Protein AF-A0AAV1UGK1-F1 (afdb_monomer)

Secondary structure (DSSP, 8-state):
---EEEETTEEEE-SS--TT-TTHHHHHHHHHHHHHHTSEE--GGGTS------S---HHHHPEE-TT----SS-S-EETTEE----SSHHHHHHHHHHHHHHHHHHT----GGG---S-SS--STT-

Solvent-accessible surface area (backbone atoms only — not comparable to full-atom values): 8478 Å² total; per-residue (Å²): 135,92,57,66,48,80,52,100,90,45,79,44,70,61,96,56,91,62,87,91,50,98,56,46,63,60,54,48,31,51,51,52,47,27,60,52,44,32,56,42,34,81,60,69,76,78,77,79,48,103,59,78,91,80,71,90,81,57,59,92,81,67,40,42,68,39,92,70,68,47,79,60,68,53,84,88,43,71,57,73,89,48,76,56,80,88,57,97,42,70,70,55,38,51,55,43,52,53,52,49,53,56,42,26,60,77,67,74,52,85,80,60,68,94,79,57,84,76,94,66,96,73,73,73,59,98,87,80

Sequence (128 aa):
MISAVIAPSGLYEWLRMPFGLNNVQQIYQRMVDNALYGYLTIGEQRRSSGREVSQPVDVFTHGEPDPHRKPSVLGRRSYIDDILIPAASWTSLHQKVNRLLEFCDQWNLSISLPKSVWGRSKDKYLGH

pLDDT: mean 71.99, std 12.85, range [40.16, 90.62]

Structure (mmCIF, N/CA/C/O backbone):
data_AF-A0AAV1UGK1-F1
#
_entry.id   AF-A0AAV1UGK1-F1
#
loop_
_atom_site.group_PDB
_atom_site.id
_atom_site.type_symbol
_atom_site.label_atom_id
_atom_site.label_alt_id
_atom_site.label_comp_id
_atom_site.label_asym_id
_atom_site.label_entity_id
_atom_site.label_seq_id
_atom_site.pdbx_PDB_ins_code
_atom_site.Cartn_x
_atom_site.Cartn_y
_atom_site.Cartn_z
_atom_site.occupancy
_atom_site.B_iso_or_equiv
_atom_site.auth_seq_id
_atom_site.auth_comp_id
_atom_site.auth_asym_id
_atom_site.auth_atom_id
_atom_site.pdbx_PDB_model_num
ATOM 1 N N . MET A 1 1 ? -8.919 13.633 16.312 1.00 51.03 1 MET A N 1
ATOM 2 C CA . MET A 1 1 ? -9.678 12.601 15.573 1.00 51.03 1 MET A CA 1
ATOM 3 C C . MET A 1 1 ? -10.352 11.733 16.625 1.00 51.03 1 MET A C 1
ATOM 5 O O . MET A 1 1 ? -9.634 11.209 17.460 1.00 51.03 1 MET A O 1
ATOM 9 N N . ILE A 1 2 ? -11.686 11.673 16.687 1.00 50.22 2 ILE A N 1
ATOM 10 C CA . ILE A 1 2 ? -12.382 10.809 17.658 1.00 50.22 2 ILE A CA 1
ATOM 11 C C . ILE A 1 2 ? -12.623 9.480 16.944 1.00 50.22 2 ILE A C 1
ATOM 13 O O . ILE A 1 2 ? -13.498 9.392 16.089 1.00 50.22 2 ILE A O 1
ATOM 17 N N . SER A 1 3 ? -11.791 8.478 17.218 1.00 65.12 3 SER A N 1
ATOM 18 C CA . SER A 1 3 ? -11.918 7.131 16.657 1.00 65.12 3 SER A CA 1
ATOM 19 C C . SER A 1 3 ? -12.359 6.167 17.752 1.00 65.12 3 SER A C 1
ATOM 21 O O . SER A 1 3 ? -11.602 5.282 18.139 1.00 65.12 3 SER A O 1
ATOM 23 N N . ALA A 1 4 ? -13.576 6.353 18.261 1.00 76.06 4 ALA A N 1
ATOM 24 C CA . ALA A 1 4 ? -14.163 5.457 19.246 1.00 76.06 4 ALA A CA 1
ATOM 25 C C . ALA A 1 4 ? -15.553 4.977 18.808 1.00 76.06 4 ALA A C 1
ATOM 27 O O . ALA A 1 4 ? -16.292 5.709 18.152 1.00 76.06 4 ALA A O 1
ATOM 28 N N . VAL A 1 5 ? -15.889 3.735 19.150 1.00 81.81 5 VAL A N 1
ATOM 29 C CA . VAL A 1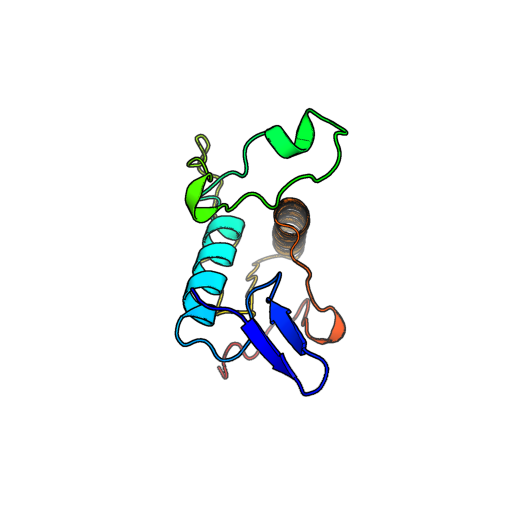 5 ? -17.175 3.081 18.892 1.00 81.81 5 VAL A CA 1
ATOM 30 C C . VAL A 1 5 ? -17.803 2.707 20.222 1.00 81.81 5 VAL A C 1
ATOM 32 O O . VAL A 1 5 ? -17.151 2.142 21.099 1.00 81.81 5 VAL A O 1
ATOM 35 N N . ILE A 1 6 ? -19.088 3.017 20.360 1.00 84.44 6 ILE A N 1
ATOM 36 C CA . ILE A 1 6 ? -19.895 2.619 21.508 1.00 84.44 6 ILE A CA 1
ATOM 37 C C . ILE A 1 6 ? -20.591 1.305 21.156 1.00 84.44 6 ILE A C 1
ATOM 39 O O . ILE A 1 6 ? -21.298 1.222 20.152 1.00 84.44 6 ILE A O 1
ATOM 43 N N . ALA A 1 7 ? -20.404 0.293 21.994 1.00 87.44 7 ALA A N 1
ATOM 44 C CA . ALA A 1 7 ? -21.139 -0.963 21.965 1.00 87.44 7 ALA A CA 1
ATOM 45 C C . ALA A 1 7 ? -21.898 -1.148 23.294 1.00 87.44 7 ALA A C 1
ATOM 47 O O . ALA A 1 7 ? -21.550 -0.510 24.289 1.00 87.44 7 ALA A O 1
ATOM 48 N N . PRO A 1 8 ? -22.907 -2.038 23.364 1.00 88.75 8 PRO A N 1
ATOM 49 C CA . PRO A 1 8 ? -23.643 -2.297 24.607 1.00 88.75 8 PRO A CA 1
ATOM 50 C C . PRO A 1 8 ? -22.749 -2.696 25.792 1.00 88.75 8 PRO A C 1
ATOM 52 O O . PRO A 1 8 ? -23.115 -2.476 26.941 1.00 88.75 8 PRO A O 1
ATOM 55 N N . SER A 1 9 ? -21.573 -3.267 25.514 1.00 89.12 9 SER A N 1
ATOM 56 C CA . SER A 1 9 ? -20.575 -3.675 26.506 1.00 89.12 9 SER A CA 1
ATOM 57 C C . SER A 1 9 ? -19.560 -2.589 26.886 1.00 89.12 9 SER A C 1
ATOM 59 O O . SER A 1 9 ? -18.757 -2.828 27.784 1.00 89.12 9 SER A O 1
ATOM 61 N N . GLY A 1 10 ? -19.551 -1.425 26.226 1.00 90.62 10 GLY A N 1
ATOM 62 C CA . GLY A 1 10 ? -18.625 -0.336 26.551 1.00 90.62 10 GLY A CA 1
ATOM 63 C C . GLY A 1 10 ? -18.177 0.524 25.366 1.00 90.62 10 GLY A C 1
ATOM 64 O O . GLY A 1 10 ? -18.693 0.423 24.253 1.00 90.62 10 GLY A O 1
ATOM 65 N N . LEU A 1 11 ? -17.197 1.391 25.631 1.00 89.81 11 LEU A N 1
ATOM 66 C CA . LEU A 1 11 ? -16.554 2.271 24.654 1.00 89.81 11 LEU A CA 1
ATOM 67 C C . LEU A 1 11 ? -15.213 1.668 24.219 1.00 89.81 11 LEU A C 1
ATOM 69 O O . LEU A 1 11 ? -14.391 1.320 25.063 1.00 89.81 11 LEU A O 1
ATOM 73 N N . TYR A 1 12 ? -14.986 1.588 22.912 1.00 84.31 12 TYR A N 1
ATOM 74 C CA . TYR A 1 12 ? -13.770 1.034 22.319 1.00 84.31 12 TYR A CA 1
ATOM 75 C C . TYR A 1 12 ? -13.117 2.068 21.417 1.00 84.31 12 TYR A C 1
ATOM 77 O O . TYR A 1 12 ? -13.817 2.756 20.682 1.00 84.31 12 TYR A O 1
ATOM 85 N N . GLU A 1 13 ? -11.792 2.157 21.425 1.00 85.50 13 GLU A N 1
ATOM 86 C CA . GLU A 1 13 ? -11.031 3.012 20.513 1.00 85.50 13 GLU A CA 1
ATOM 87 C C . GLU A 1 13 ? -10.322 2.199 19.425 1.00 85.50 13 GLU A C 1
ATOM 89 O O . GLU A 1 13 ? -9.940 1.043 19.619 1.00 85.50 13 GLU A O 1
ATOM 94 N N . TRP A 1 14 ? -10.153 2.802 18.251 1.00 78.94 14 TRP A N 1
ATOM 95 C CA . TRP A 1 14 ? -9.465 2.173 17.132 1.00 78.94 14 TRP A CA 1
ATOM 96 C C . TRP A 1 14 ? -7.949 2.369 17.231 1.00 78.94 14 TRP A C 1
ATOM 98 O O . TRP A 1 14 ? -7.452 3.485 17.122 1.00 78.94 14 TRP A O 1
ATOM 108 N N . LEU A 1 15 ? -7.203 1.265 17.329 1.00 77.06 15 LEU A N 1
ATOM 109 C CA . LEU A 1 15 ? -5.729 1.267 17.293 1.00 77.06 15 LEU A CA 1
ATOM 110 C C . LEU A 1 15 ? -5.154 1.419 15.872 1.00 77.06 15 LEU A C 1
ATOM 112 O O . LEU A 1 15 ? -3.954 1.624 15.688 1.00 77.06 15 LEU A O 1
ATOM 116 N N . ARG A 1 16 ? -5.998 1.255 14.850 1.00 77.06 16 ARG A N 1
ATOM 117 C CA . ARG A 1 16 ? -5.664 1.366 13.425 1.00 77.06 16 ARG A CA 1
ATOM 118 C C . ARG A 1 16 ? -6.727 2.196 12.728 1.00 77.06 16 ARG A C 1
ATOM 120 O O . ARG A 1 16 ? -7.836 2.331 13.226 1.00 77.06 16 ARG A O 1
ATOM 127 N N . MET A 1 17 ? -6.382 2.739 11.569 1.00 82.12 17 MET A N 1
ATOM 128 C CA . MET A 1 17 ? -7.281 3.570 10.779 1.00 82.12 17 MET A CA 1
ATOM 129 C C . MET A 1 17 ? -8.583 2.810 10.450 1.00 82.12 17 MET A C 1
ATOM 131 O O . MET A 1 17 ? -8.515 1.790 9.762 1.00 82.12 17 MET A O 1
ATOM 135 N N . PRO A 1 18 ? -9.752 3.254 10.952 1.00 78.12 18 PRO A N 1
ATOM 136 C CA . PRO A 1 18 ? -11.006 2.549 10.726 1.00 78.12 18 PRO A CA 1
ATOM 137 C C . PRO A 1 18 ? -11.614 2.901 9.367 1.00 78.12 18 PRO A C 1
ATOM 139 O O . PRO A 1 18 ? -11.357 3.966 8.803 1.00 78.12 18 PRO A O 1
ATOM 142 N N . PHE A 1 19 ? -12.478 2.024 8.862 1.00 76.88 19 PHE A N 1
ATOM 143 C CA . PHE A 1 19 ? -13.270 2.304 7.666 1.00 76.88 19 PHE A CA 1
ATOM 144 C C . PHE A 1 19 ? -14.326 3.389 7.929 1.00 76.88 19 PHE A C 1
ATOM 146 O O . PHE A 1 19 ? -14.831 3.527 9.041 1.00 76.88 19 PHE A O 1
ATOM 153 N N . GLY A 1 20 ? -14.690 4.136 6.883 1.00 76.88 20 GLY A N 1
ATOM 154 C CA . GLY A 1 20 ? -15.818 5.074 6.919 1.00 76.88 20 GLY A CA 1
ATOM 155 C C . GLY A 1 20 ? -15.507 6.496 7.400 1.00 76.88 20 GLY A C 1
ATOM 156 O O . GLY A 1 20 ? -16.431 7.300 7.475 1.00 76.88 20 GLY A O 1
ATOM 157 N N . LEU A 1 21 ? -14.245 6.852 7.684 1.00 79.25 21 LEU A N 1
ATOM 158 C CA . LEU A 1 21 ? -13.882 8.265 7.879 1.00 79.25 21 LEU A CA 1
ATOM 159 C C . LEU A 1 21 ? -13.544 8.922 6.535 1.00 79.25 21 LEU A C 1
ATOM 161 O O . LEU A 1 21 ? -12.810 8.357 5.729 1.00 79.25 21 LEU A O 1
ATOM 165 N N . ASN A 1 22 ? -14.000 10.161 6.345 1.00 79.44 22 ASN A N 1
ATOM 166 C CA . ASN A 1 22 ? -13.926 10.881 5.065 1.00 79.44 22 ASN A CA 1
ATOM 167 C C . ASN A 1 22 ? -12.507 11.074 4.490 1.00 79.44 22 ASN A C 1
ATOM 169 O O . ASN A 1 22 ? -12.369 11.265 3.287 1.00 79.44 22 ASN A O 1
ATOM 173 N N . ASN A 1 23 ? -11.460 11.017 5.321 1.00 81.38 23 ASN A N 1
ATOM 174 C CA . ASN A 1 23 ? -10.075 11.279 4.901 1.00 81.38 23 ASN A CA 1
ATOM 175 C C . ASN A 1 23 ? -9.172 10.032 4.935 1.00 81.38 23 ASN A C 1
ATOM 177 O O . ASN A 1 23 ? -7.985 10.131 4.632 1.00 81.38 23 ASN A O 1
ATOM 181 N N . VAL A 1 24 ? -9.704 8.861 5.301 1.00 80.69 24 VAL A N 1
ATOM 182 C CA . VAL A 1 24 ? -8.928 7.617 5.488 1.00 80.69 24 VAL A CA 1
ATOM 183 C C . VAL A 1 24 ? -8.150 7.240 4.235 1.00 80.69 24 VAL A C 1
ATOM 185 O O . VAL A 1 24 ? -6.946 7.012 4.300 1.00 80.69 24 VAL A O 1
ATOM 188 N N . GLN A 1 25 ? -8.805 7.269 3.077 1.00 78.31 25 GLN A N 1
ATOM 189 C CA . GLN A 1 25 ? -8.203 6.892 1.800 1.00 78.31 25 GLN A CA 1
ATOM 190 C C . GLN A 1 25 ? -7.036 7.813 1.431 1.00 78.31 25 GLN A C 1
ATOM 192 O O . GLN A 1 25 ? -6.014 7.351 0.938 1.00 78.31 25 GLN A O 1
ATOM 197 N N . GLN A 1 26 ? -7.157 9.113 1.707 1.00 81.81 26 GLN A 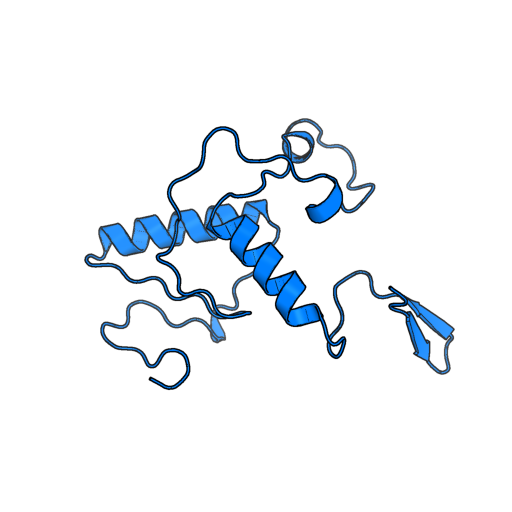N 1
ATOM 198 C CA . GLN A 1 26 ? -6.122 10.102 1.397 1.00 81.81 26 GLN A CA 1
ATOM 199 C C . GLN A 1 26 ? -4.910 9.957 2.323 1.00 81.81 26 GLN A C 1
ATOM 201 O O . GLN A 1 26 ? -3.769 10.060 1.872 1.00 81.81 26 GLN A O 1
ATOM 206 N N . ILE A 1 27 ? -5.145 9.693 3.613 1.00 81.94 27 ILE A N 1
ATOM 207 C CA . ILE A 1 27 ? -4.067 9.473 4.583 1.00 81.94 27 ILE A CA 1
ATOM 208 C C . ILE A 1 27 ? -3.353 8.148 4.276 1.00 81.94 27 ILE A C 1
ATOM 210 O O . ILE A 1 27 ? -2.122 8.106 4.286 1.00 81.94 27 ILE A O 1
ATOM 214 N N . TYR A 1 28 ? -4.100 7.093 3.936 1.00 81.44 28 TYR A N 1
ATOM 215 C CA . TYR A 1 28 ? -3.531 5.809 3.529 1.00 81.44 28 TYR A CA 1
ATOM 216 C C . TYR A 1 28 ? -2.713 5.929 2.237 1.00 81.44 28 TYR A C 1
ATOM 218 O O . TYR A 1 28 ? -1.557 5.515 2.209 1.00 81.44 28 TYR A O 1
ATOM 226 N N . GLN A 1 29 ? -3.248 6.595 1.209 1.00 82.81 29 GLN A N 1
ATOM 227 C CA . GLN A 1 29 ? -2.522 6.882 -0.031 1.00 82.81 29 GLN A CA 1
ATOM 228 C C . GLN A 1 29 ? -1.210 7.622 0.249 1.00 82.81 29 GLN A C 1
ATOM 230 O O . GLN A 1 29 ? -0.160 7.219 -0.239 1.00 82.81 29 GLN A O 1
ATOM 235 N N . ARG A 1 30 ? -1.241 8.669 1.085 1.00 80.44 30 ARG A N 1
ATOM 236 C CA . ARG A 1 30 ? -0.037 9.429 1.444 1.00 80.44 30 ARG A CA 1
ATOM 237 C C . ARG A 1 30 ? 0.991 8.563 2.179 1.00 80.44 30 ARG A C 1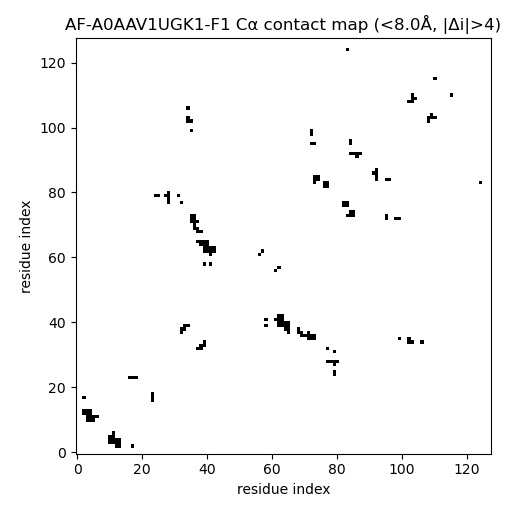
ATOM 239 O O . ARG A 1 30 ? 2.184 8.720 1.944 1.00 80.44 30 ARG A O 1
ATOM 246 N N . MET A 1 31 ? 0.551 7.651 3.048 1.00 81.62 31 MET A N 1
ATOM 247 C CA . MET A 1 31 ? 1.432 6.683 3.712 1.00 81.62 31 MET A CA 1
ATOM 248 C C . MET A 1 31 ? 2.086 5.739 2.693 1.00 81.62 31 MET A C 1
ATOM 250 O O . MET A 1 31 ? 3.303 5.566 2.721 1.00 81.62 31 MET A O 1
ATOM 254 N N . VAL A 1 32 ? 1.298 5.165 1.781 1.00 80.81 32 VAL A N 1
ATOM 255 C CA . VAL A 1 32 ? 1.787 4.268 0.723 1.00 80.81 32 VAL A CA 1
ATOM 256 C C . VAL A 1 32 ? 2.750 5.002 -0.210 1.00 80.81 32 VAL A C 1
ATOM 258 O O . VAL A 1 32 ? 3.816 4.479 -0.522 1.00 80.81 32 VAL A O 1
ATOM 261 N N . ASP A 1 33 ? 2.447 6.240 -0.597 1.00 79.12 33 ASP A N 1
ATOM 262 C CA . ASP A 1 33 ? 3.337 7.045 -1.432 1.00 79.12 33 ASP A CA 1
ATOM 263 C C . ASP A 1 33 ? 4.648 7.374 -0.704 1.00 79.12 33 ASP A C 1
ATOM 265 O O . ASP A 1 33 ? 5.731 7.242 -1.272 1.00 79.12 33 ASP A O 1
ATOM 269 N N . ASN A 1 34 ? 4.594 7.727 0.581 1.00 76.94 34 ASN A N 1
ATOM 270 C CA . ASN A 1 34 ? 5.809 7.937 1.367 1.00 76.94 34 ASN A CA 1
ATOM 271 C C . ASN A 1 34 ? 6.678 6.672 1.427 1.00 76.94 34 ASN A C 1
ATOM 273 O O . ASN A 1 34 ? 7.898 6.776 1.287 1.00 76.94 34 ASN A O 1
ATOM 277 N N . ALA A 1 35 ? 6.055 5.498 1.562 1.00 75.31 35 ALA A N 1
ATOM 278 C CA . ALA A 1 35 ? 6.744 4.213 1.583 1.00 75.31 35 ALA A CA 1
ATOM 279 C C . ALA A 1 35 ? 7.353 3.834 0.221 1.00 75.31 35 ALA A C 1
ATOM 281 O O . ALA A 1 35 ? 8.503 3.408 0.160 1.00 75.31 35 ALA A O 1
ATOM 282 N N . LEU A 1 36 ? 6.609 4.010 -0.876 1.00 74.25 36 LEU A N 1
ATOM 283 C CA . LEU A 1 36 ? 7.015 3.586 -2.223 1.00 74.25 36 LEU A CA 1
ATOM 284 C C . LEU A 1 36 ? 7.992 4.547 -2.910 1.00 74.25 36 LEU A C 1
ATOM 286 O O . LEU A 1 36 ? 8.811 4.123 -3.732 1.00 74.25 36 LEU A O 1
ATOM 290 N N . TYR A 1 37 ? 7.885 5.844 -2.620 1.00 70.75 37 TYR A N 1
ATOM 291 C CA . TYR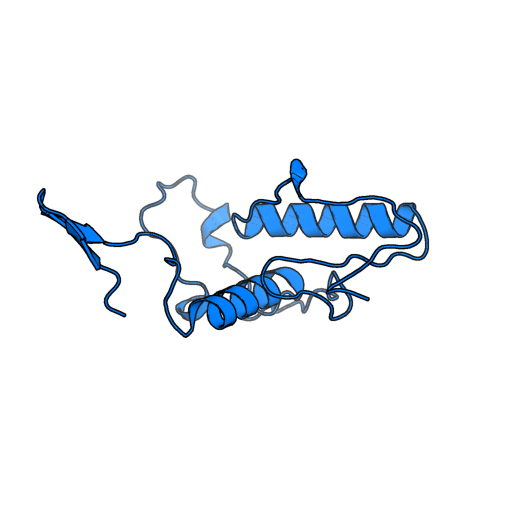 A 1 37 ? 8.718 6.883 -3.230 1.00 70.75 37 TYR A CA 1
ATOM 292 C C . TYR A 1 37 ? 9.839 7.365 -2.302 1.00 70.75 37 TYR A C 1
ATOM 294 O O . TYR A 1 37 ? 10.688 8.136 -2.746 1.00 70.75 37 TYR A O 1
ATOM 302 N N . GLY A 1 38 ? 9.877 6.894 -1.049 1.00 65.69 38 GLY A N 1
ATOM 303 C CA . GLY A 1 38 ? 10.943 7.207 -0.097 1.00 65.69 38 GLY A CA 1
ATOM 304 C C . GLY A 1 38 ? 10.972 8.680 0.303 1.00 65.69 38 GLY A C 1
ATOM 305 O O . GLY A 1 38 ? 12.043 9.251 0.467 1.00 65.69 38 GLY A O 1
ATOM 306 N N . TYR A 1 39 ? 9.809 9.331 0.408 1.00 61.88 39 TYR A N 1
ATOM 307 C CA . TYR A 1 39 ? 9.752 10.734 0.836 1.00 61.88 39 TYR A CA 1
ATOM 308 C C . TYR A 1 39 ? 10.080 10.903 2.319 1.00 61.88 39 TYR A C 1
ATOM 310 O O . TYR A 1 39 ? 10.614 11.940 2.703 1.00 61.88 39 TYR A O 1
ATOM 318 N N . LEU A 1 40 ? 9.775 9.888 3.130 1.00 62.78 40 LEU A N 1
ATOM 319 C CA . LEU A 1 40 ? 10.035 9.860 4.564 1.00 62.78 40 LEU A CA 1
ATOM 320 C C . LEU A 1 40 ? 10.798 8.584 4.915 1.00 62.78 40 LEU A C 1
ATOM 322 O O . LEU A 1 40 ? 10.518 7.514 4.378 1.00 62.78 40 LEU A O 1
ATOM 326 N N . THR A 1 41 ? 11.738 8.695 5.842 1.00 63.16 41 THR A N 1
ATOM 327 C CA . THR A 1 41 ? 12.416 7.568 6.476 1.00 63.16 41 THR A CA 1
ATOM 328 C C . THR A 1 41 ? 11.907 7.436 7.900 1.00 63.16 41 THR A C 1
ATOM 330 O O . THR A 1 41 ? 11.804 8.413 8.643 1.00 63.16 41 THR A O 1
ATOM 333 N N . ILE A 1 42 ? 11.567 6.209 8.290 1.00 62.91 42 ILE A N 1
ATOM 334 C CA . ILE A 1 42 ? 11.365 5.894 9.700 1.00 62.91 42 ILE A CA 1
ATOM 335 C C . ILE A 1 42 ? 12.777 5.747 10.262 1.00 62.91 42 ILE A C 1
ATOM 337 O O . ILE A 1 42 ? 13.483 4.813 9.878 1.00 62.91 42 ILE A O 1
ATOM 341 N N . GLY A 1 43 ? 13.215 6.716 11.069 1.00 55.91 43 GLY A N 1
ATOM 342 C CA . GLY A 1 43 ? 14.591 6.794 11.562 1.00 55.91 43 GLY A CA 1
ATOM 343 C C . GLY A 1 43 ? 15.098 5.482 12.179 1.00 55.91 43 GLY A C 1
ATOM 344 O O . GLY A 1 43 ? 14.323 4.626 12.614 1.00 55.91 43 GLY A O 1
ATOM 345 N N . GLU A 1 44 ? 16.425 5.338 12.255 1.00 53.28 44 GLU A N 1
ATOM 346 C CA . GLU A 1 44 ? 17.159 4.148 12.736 1.00 53.28 44 GLU A CA 1
ATOM 347 C C . GLU A 1 44 ? 16.757 3.634 14.134 1.00 53.28 44 GLU A C 1
ATOM 349 O O . GLU A 1 44 ? 17.166 2.543 14.530 1.00 53.28 44 GLU A O 1
ATOM 354 N N . GLN A 1 45 ? 15.894 4.349 14.859 1.00 49.16 45 GLN A N 1
ATOM 355 C CA . GLN A 1 45 ? 15.292 3.940 16.131 1.00 49.16 45 GLN A CA 1
ATOM 356 C C . GLN A 1 45 ? 14.637 2.543 16.084 1.00 49.16 45 GLN A C 1
ATOM 358 O O . GLN A 1 45 ? 14.586 1.875 17.111 1.00 49.16 45 GLN A O 1
ATOM 363 N N . ARG A 1 46 ? 14.190 2.049 14.912 1.00 51.97 46 ARG A N 1
ATOM 364 C CA . ARG A 1 46 ? 13.696 0.658 14.778 1.00 51.97 46 ARG A CA 1
ATOM 365 C C . ARG A 1 46 ? 14.801 -0.406 14.776 1.00 51.97 46 ARG A C 1
ATOM 367 O O . ARG A 1 46 ? 14.506 -1.556 15.079 1.00 51.97 46 ARG A O 1
ATOM 374 N N . ARG A 1 47 ? 16.038 -0.071 14.385 1.00 48.41 47 ARG A N 1
ATOM 375 C CA . ARG A 1 47 ? 17.120 -1.055 14.167 1.00 48.41 47 ARG A CA 1
ATOM 376 C C . ARG A 1 47 ? 18.078 -1.181 15.352 1.00 48.41 47 ARG A C 1
ATOM 378 O O . ARG A 1 47 ? 18.668 -2.243 15.521 1.00 48.41 47 ARG A O 1
ATOM 385 N N . SER A 1 48 ? 18.217 -0.144 16.177 1.00 43.50 48 SER A N 1
ATOM 386 C CA . SER A 1 48 ? 19.303 -0.067 17.169 1.00 43.50 48 SER A CA 1
ATOM 387 C C . SER A 1 48 ? 18.937 -0.500 18.590 1.00 43.50 48 SER A C 1
ATOM 389 O O . SER A 1 48 ? 19.809 -0.526 19.455 1.00 43.50 48 SER A O 1
ATOM 391 N N . SER A 1 49 ? 17.687 -0.863 18.878 1.00 42.41 49 SER A N 1
ATOM 392 C CA . SER A 1 49 ? 17.351 -1.390 20.201 1.00 42.41 49 SER A CA 1
ATOM 393 C C . SER A 1 49 ? 16.328 -2.507 20.103 1.00 42.41 49 SER A C 1
ATOM 395 O O . SER A 1 49 ? 15.178 -2.255 19.751 1.00 42.41 49 SER A O 1
ATOM 397 N N . GLY A 1 50 ? 16.722 -3.725 20.486 1.00 48.59 50 GLY A N 1
ATOM 398 C CA . GLY A 1 50 ? 15.813 -4.814 20.862 1.00 48.59 50 GLY A CA 1
ATOM 399 C C . GLY A 1 50 ? 15.021 -4.477 22.131 1.00 48.59 50 GLY A C 1
ATOM 400 O O . GLY A 1 50 ? 15.051 -5.217 23.107 1.00 48.59 50 GLY A O 1
ATOM 401 N N . ARG A 1 51 ? 14.375 -3.310 22.138 1.00 40.16 51 ARG A N 1
ATOM 402 C CA . ARG A 1 51 ? 13.616 -2.732 23.236 1.00 40.16 51 ARG A CA 1
ATOM 403 C C . ARG A 1 51 ? 12.151 -2.775 22.832 1.00 40.16 51 ARG A C 1
ATOM 405 O O . ARG A 1 51 ? 11.804 -2.361 21.729 1.00 40.16 51 ARG A O 1
ATOM 412 N N . GLU A 1 52 ? 11.345 -3.345 23.721 1.00 47.56 52 GLU A N 1
ATOM 413 C CA . GLU A 1 52 ? 9.884 -3.418 23.671 1.00 47.56 52 GLU A CA 1
ATOM 414 C C . GLU A 1 52 ? 9.244 -2.278 22.876 1.00 47.56 52 GLU A C 1
ATOM 416 O O . GLU A 1 52 ? 9.502 -1.101 23.143 1.00 47.56 52 GLU A O 1
ATOM 421 N N . VAL A 1 53 ? 8.372 -2.659 21.937 1.00 52.38 53 VAL A N 1
ATOM 422 C CA . VAL A 1 53 ? 7.482 -1.789 21.159 1.00 52.38 53 VAL A CA 1
ATOM 423 C C . VAL A 1 53 ? 6.602 -1.006 22.129 1.00 52.38 53 VAL A C 1
ATOM 425 O O . VAL A 1 53 ? 5.496 -1.426 22.446 1.00 52.38 53 VAL A O 1
ATOM 428 N N . SER A 1 54 ? 7.104 0.101 22.668 1.00 49.41 54 SER A N 1
ATOM 429 C CA . SER A 1 54 ? 6.379 0.803 23.724 1.00 49.41 54 SER A CA 1
ATOM 430 C C . SER A 1 54 ? 5.410 1.831 23.156 1.00 49.41 54 SER A C 1
ATOM 432 O O . SER A 1 54 ? 4.399 2.077 23.801 1.00 49.41 54 SER A O 1
ATOM 434 N N . GLN A 1 55 ? 5.627 2.382 21.951 1.00 56.66 55 GLN A N 1
ATOM 435 C CA . GLN A 1 55 ? 4.660 3.288 21.311 1.00 56.66 55 GLN A CA 1
ATOM 436 C C . GLN A 1 55 ? 4.708 3.210 19.771 1.00 56.66 55 GLN A C 1
ATOM 438 O O . GLN A 1 55 ? 5.799 3.179 19.193 1.00 56.66 55 GLN A O 1
ATOM 443 N N . PRO A 1 56 ? 3.550 3.186 19.079 1.00 58.50 56 PRO A N 1
ATOM 444 C CA . PRO A 1 56 ? 3.489 3.385 17.634 1.00 58.50 56 PRO A CA 1
ATOM 445 C C . PRO A 1 56 ? 4.049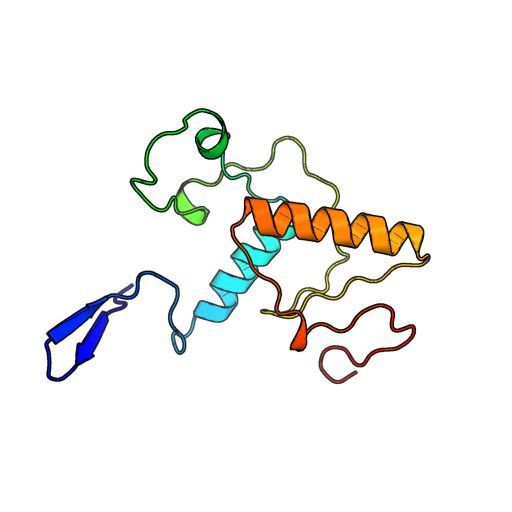 4.769 17.282 1.00 58.50 56 PRO A C 1
ATOM 447 O O . PRO A 1 56 ? 3.530 5.781 17.744 1.00 58.50 56 PRO A O 1
ATOM 450 N N . VAL A 1 57 ? 5.102 4.825 16.467 1.00 65.00 57 VAL A N 1
ATOM 451 C CA . VAL A 1 57 ? 5.646 6.098 15.974 1.00 65.00 57 VAL A CA 1
ATOM 452 C C . VAL A 1 57 ? 4.783 6.585 14.815 1.00 65.00 57 VAL A C 1
ATOM 454 O O . VAL A 1 57 ? 4.639 5.887 13.809 1.00 65.00 57 VAL A O 1
ATOM 457 N N . ASP A 1 58 ? 4.217 7.784 14.949 1.00 70.88 58 ASP A N 1
ATOM 458 C CA . ASP A 1 58 ? 3.502 8.443 13.860 1.00 70.88 58 ASP A CA 1
ATOM 459 C C . ASP A 1 58 ? 4.494 9.018 12.843 1.00 70.88 58 ASP A C 1
ATOM 461 O O . ASP A 1 58 ? 5.200 9.994 13.106 1.00 70.88 58 ASP A O 1
ATOM 465 N N . VAL A 1 59 ? 4.523 8.421 11.653 1.00 70.38 59 VAL A N 1
ATOM 466 C CA . VAL A 1 59 ? 5.419 8.820 10.562 1.00 70.38 59 VAL A CA 1
ATOM 467 C C . VAL A 1 59 ? 5.072 10.201 9.995 1.00 70.38 59 VAL A C 1
ATOM 469 O O . VAL A 1 59 ? 5.942 10.860 9.435 1.00 70.38 59 VAL A O 1
ATOM 472 N N . PHE A 1 60 ? 3.838 10.685 10.150 1.00 68.94 60 PHE A N 1
ATOM 473 C CA . PHE A 1 60 ? 3.482 12.036 9.705 1.00 68.94 60 PHE A CA 1
ATOM 474 C C . PHE A 1 60 ? 3.990 13.127 10.648 1.00 68.94 60 PHE A C 1
ATOM 476 O O . PHE A 1 60 ? 4.156 14.265 10.213 1.00 68.94 60 PHE A O 1
ATOM 483 N N . THR A 1 61 ? 4.252 12.772 11.906 1.00 66.88 61 THR A N 1
ATOM 484 C CA . THR A 1 61 ? 4.732 13.699 12.935 1.00 66.88 61 THR A CA 1
ATOM 485 C C . THR A 1 61 ? 6.245 13.583 13.153 1.00 66.88 61 THR A C 1
ATOM 487 O O . THR A 1 61 ? 6.902 14.588 13.405 1.00 66.88 61 THR A O 1
ATOM 490 N N . HIS A 1 62 ? 6.810 12.377 13.020 1.00 68.00 62 HIS A N 1
ATOM 491 C CA . HIS A 1 62 ? 8.214 12.072 13.336 1.00 68.00 62 HIS A CA 1
ATOM 492 C C . HIS A 1 62 ? 9.018 11.494 12.158 1.00 68.00 62 HIS A C 1
ATOM 494 O O . HIS A 1 62 ? 10.134 11.015 12.352 1.00 68.00 62 HIS A O 1
ATOM 500 N N . GLY A 1 63 ? 8.449 11.457 10.949 1.00 66.81 63 GLY A N 1
ATOM 501 C CA . GLY A 1 63 ? 9.166 11.015 9.754 1.00 66.81 63 GLY A CA 1
ATOM 502 C C . GLY A 1 63 ? 10.163 12.072 9.288 1.00 66.81 63 GLY A C 1
ATOM 503 O O . GLY A 1 63 ? 9.777 13.207 9.024 1.00 66.81 63 GLY A O 1
ATOM 504 N N . GLU A 1 64 ? 11.426 11.683 9.131 1.00 69.38 64 GLU A N 1
ATOM 505 C CA . GLU A 1 64 ? 12.471 12.559 8.594 1.00 69.38 64 GLU A CA 1
ATOM 506 C C . GLU A 1 64 ? 12.568 12.393 7.069 1.00 69.38 64 GLU A C 1
ATOM 508 O O . GLU A 1 64 ? 12.422 11.271 6.567 1.00 69.38 64 GLU A O 1
ATOM 513 N N . PRO A 1 65 ? 12.817 13.463 6.295 1.00 66.19 65 PRO A N 1
ATOM 514 C CA . PRO A 1 65 ? 12.994 13.354 4.850 1.00 66.19 65 PRO A CA 1
ATOM 515 C C . PRO A 1 65 ? 14.198 12.464 4.509 1.00 66.19 65 PRO A C 1
ATOM 517 O O . PRO A 1 65 ? 15.260 12.614 5.108 1.00 66.19 65 PRO A O 1
ATOM 520 N N . ASP A 1 66 ? 14.051 11.549 3.539 1.00 66.19 66 ASP A N 1
ATOM 521 C CA . ASP A 1 66 ? 15.155 10.660 3.136 1.00 66.19 66 ASP A CA 1
ATOM 522 C C . ASP A 1 66 ? 16.318 11.493 2.553 1.00 66.19 66 ASP A C 1
ATOM 524 O O . ASP A 1 66 ? 16.148 12.116 1.493 1.00 66.19 66 ASP A O 1
ATOM 528 N N . PRO A 1 67 ? 17.505 11.520 3.198 1.00 60.09 67 PRO A N 1
ATOM 529 C CA . PRO A 1 67 ? 18.652 12.283 2.704 1.00 60.09 67 PRO A CA 1
ATOM 530 C C . PRO A 1 67 ? 19.189 11.722 1.380 1.00 60.09 67 PRO A C 1
ATOM 532 O O . PRO A 1 67 ? 19.830 12.438 0.609 1.00 60.09 67 PRO A O 1
ATOM 535 N N . HIS A 1 68 ? 18.894 10.458 1.078 1.00 60.59 68 HIS A N 1
ATOM 536 C CA . HIS A 1 68 ? 19.312 9.765 -0.127 1.00 60.59 68 HIS A CA 1
ATOM 537 C C . HIS A 1 68 ? 18.090 9.407 -0.964 1.00 60.59 68 HIS A C 1
ATOM 539 O O . HIS A 1 68 ? 17.851 8.223 -1.166 1.00 60.59 68 HIS A O 1
ATOM 545 N N . ARG A 1 69 ? 17.329 10.414 -1.443 1.00 59.16 69 ARG A N 1
ATOM 546 C CA . ARG A 1 69 ? 16.176 10.275 -2.367 1.00 59.16 69 ARG A CA 1
ATOM 547 C C . ARG A 1 69 ? 16.283 9.005 -3.220 1.00 59.16 69 ARG A C 1
ATOM 549 O O . ARG A 1 69 ? 16.920 9.008 -4.278 1.00 59.16 69 ARG A O 1
ATOM 556 N N . LYS A 1 70 ? 15.694 7.907 -2.738 1.00 61.31 70 LYS A N 1
ATOM 557 C CA . LYS A 1 70 ? 15.829 6.613 -3.404 1.00 61.31 70 LYS A CA 1
ATOM 558 C C . LYS A 1 70 ? 15.089 6.699 -4.736 1.00 61.31 70 LYS A C 1
ATOM 560 O O . LYS A 1 70 ? 14.061 7.375 -4.823 1.00 61.31 70 LYS A O 1
ATOM 565 N N . PRO A 1 71 ? 15.590 6.055 -5.803 1.00 58.12 71 PRO A N 1
ATOM 566 C CA . PRO A 1 71 ? 14.851 6.017 -7.051 1.00 58.12 71 PRO A CA 1
ATOM 567 C C . PRO A 1 71 ? 13.485 5.385 -6.783 1.00 58.12 71 PRO A C 1
ATOM 569 O O . PRO A 1 71 ? 13.411 4.280 -6.243 1.00 58.12 71 PRO A O 1
ATOM 572 N N . SER A 1 72 ? 12.425 6.109 -7.152 1.00 61.81 72 SER A N 1
ATOM 573 C CA . SER A 1 72 ? 11.040 5.642 -7.082 1.00 61.81 72 SER A CA 1
ATOM 574 C C . SER A 1 72 ? 10.944 4.195 -7.561 1.00 61.81 72 SER A C 1
ATOM 576 O O . SER A 1 72 ? 11.394 3.864 -8.663 1.00 61.81 72 SER A O 1
ATOM 578 N N . VAL A 1 73 ? 10.377 3.323 -6.725 1.00 56.88 73 VAL A N 1
ATOM 579 C CA . VAL A 1 73 ? 10.29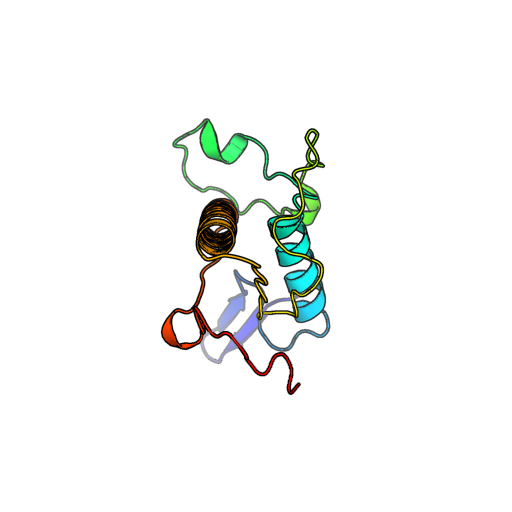8 1.889 -7.031 1.00 56.88 73 VAL A CA 1
ATOM 580 C C . VAL A 1 73 ? 9.366 1.645 -8.218 1.00 56.88 73 VAL A C 1
ATOM 582 O O . VAL A 1 73 ? 9.603 0.744 -9.025 1.00 56.88 73 VAL A O 1
ATOM 585 N N . LEU A 1 74 ? 8.324 2.470 -8.350 1.00 62.41 74 LEU A N 1
ATOM 586 C CA . LEU A 1 74 ? 7.190 2.237 -9.231 1.00 62.41 74 LEU A CA 1
ATOM 587 C C . LEU A 1 74 ? 6.788 3.539 -9.919 1.00 62.41 74 LEU A C 1
ATOM 589 O O . LEU A 1 74 ? 6.484 4.538 -9.276 1.00 62.41 74 LEU A O 1
ATOM 593 N N . GLY A 1 75 ? 6.770 3.541 -11.250 1.00 55.19 75 GLY A N 1
ATOM 594 C CA . GLY A 1 75 ? 6.301 4.693 -12.012 1.00 55.19 75 GLY A CA 1
ATOM 595 C C . GLY A 1 75 ? 4.821 4.981 -11.741 1.00 55.19 75 GLY A C 1
ATOM 596 O O . GLY A 1 75 ? 3.965 4.351 -12.344 1.00 55.19 75 GLY A O 1
ATOM 597 N N . ARG A 1 76 ? 4.531 5.951 -10.864 1.00 54.69 76 ARG A N 1
ATOM 598 C CA . ARG A 1 76 ? 3.307 6.782 -10.776 1.00 54.69 76 ARG A CA 1
ATOM 599 C C . ARG A 1 76 ? 1.926 6.099 -10.853 1.00 54.69 76 ARG A C 1
ATOM 601 O O . ARG A 1 76 ? 0.969 6.765 -11.239 1.00 54.69 76 ARG A O 1
ATOM 608 N N . ARG A 1 77 ? 1.760 4.816 -10.515 1.00 58.59 77 ARG A N 1
ATOM 609 C CA . ARG A 1 77 ? 0.430 4.166 -10.518 1.00 58.59 77 ARG A CA 1
ATOM 610 C C . ARG A 1 77 ? 0.209 3.272 -9.292 1.00 58.59 77 ARG A C 1
ATOM 612 O O . ARG A 1 77 ? 0.065 2.062 -9.426 1.00 58.59 77 ARG A O 1
ATOM 619 N N . SER A 1 78 ? 0.202 3.878 -8.107 1.00 62.28 78 SER A N 1
ATOM 620 C CA . SER A 1 78 ? -0.496 3.359 -6.921 1.00 62.28 78 SER A CA 1
ATOM 621 C C . SER A 1 78 ? -1.875 4.028 -6.852 1.00 62.28 78 SER A C 1
ATOM 623 O O . SER A 1 78 ? -1.974 5.237 -7.065 1.00 62.28 78 SER A O 1
ATOM 625 N N . TYR A 1 79 ? -2.940 3.264 -6.604 1.00 63.97 79 TYR A N 1
ATOM 626 C CA . TYR A 1 79 ? -4.272 3.796 -6.301 1.00 63.97 79 TYR A CA 1
ATOM 627 C C . TYR A 1 79 ? -4.835 3.103 -5.064 1.00 63.97 79 TYR A C 1
ATOM 629 O O . TYR A 1 79 ? -5.282 1.963 -5.134 1.00 63.97 79 TYR A O 1
ATOM 637 N N . ILE A 1 80 ? -4.829 3.826 -3.949 1.00 66.00 80 ILE A N 1
ATOM 638 C CA . ILE A 1 80 ? -5.291 3.414 -2.624 1.00 66.00 80 ILE A CA 1
ATOM 639 C C . ILE A 1 80 ? -4.600 2.117 -2.182 1.00 66.00 80 ILE A C 1
ATOM 641 O O . ILE A 1 80 ? -3.514 2.183 -1.610 1.00 66.00 80 ILE A O 1
ATOM 645 N N . ASP A 1 81 ? -5.192 0.964 -2.488 1.00 71.50 81 ASP A N 1
ATOM 646 C CA . ASP A 1 81 ? -4.704 -0.363 -2.106 1.00 71.50 81 ASP A CA 1
ATOM 647 C C . ASP A 1 81 ? -4.055 -1.127 -3.279 1.00 71.50 81 ASP A C 1
ATOM 649 O O . ASP A 1 81 ? -3.372 -2.130 -3.065 1.00 71.50 81 ASP A O 1
ATOM 653 N N . ASP A 1 82 ? -4.232 -0.655 -4.519 1.00 80.50 82 ASP A N 1
ATOM 654 C CA . ASP A 1 82 ? -3.738 -1.315 -5.726 1.00 80.50 82 ASP A CA 1
ATOM 655 C C . ASP A 1 82 ? -2.409 -0.712 -6.197 1.00 80.50 82 ASP A C 1
ATOM 657 O O . ASP A 1 82 ? -2.254 0.503 -6.354 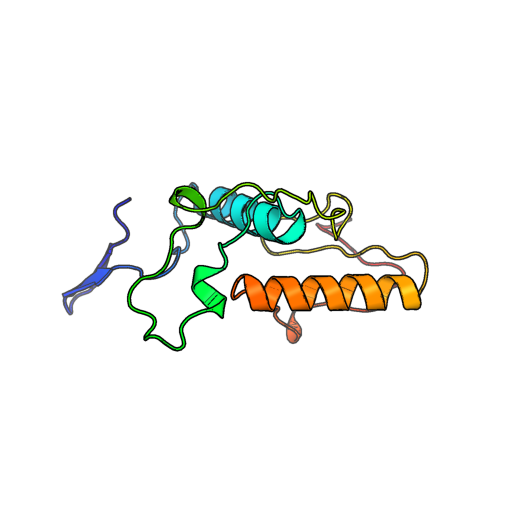1.00 80.50 82 ASP A O 1
ATOM 661 N N . ILE A 1 83 ? -1.433 -1.583 -6.460 1.00 79.94 83 ILE A N 1
ATOM 662 C CA . ILE A 1 83 ? -0.087 -1.207 -6.895 1.00 79.94 83 ILE A CA 1
ATOM 663 C C . ILE A 1 83 ? 0.212 -1.871 -8.242 1.00 79.94 83 ILE A C 1
ATOM 665 O O . ILE A 1 83 ? 0.317 -3.094 -8.329 1.00 79.94 83 ILE A O 1
ATOM 669 N N . LEU A 1 84 ? 0.414 -1.068 -9.294 1.00 81.94 84 LEU A N 1
ATOM 670 C CA . LEU A 1 84 ? 0.824 -1.571 -10.606 1.00 81.94 84 LEU A CA 1
ATOM 671 C C . LEU A 1 84 ? 2.348 -1.528 -10.775 1.00 81.94 84 LEU A C 1
ATOM 673 O O . LEU A 1 84 ? 2.969 -0.465 -10.715 1.00 81.94 84 LEU A O 1
ATOM 677 N N . ILE A 1 85 ? 2.947 -2.682 -11.082 1.00 80.62 85 ILE A N 1
ATOM 678 C CA . ILE A 1 85 ? 4.391 -2.821 -11.321 1.00 80.62 85 ILE A CA 1
ATOM 679 C C . ILE A 1 85 ? 4.657 -3.149 -12.797 1.00 80.62 85 ILE A C 1
ATOM 681 O O . ILE A 1 85 ? 4.711 -4.321 -13.171 1.00 80.62 85 ILE A O 1
ATOM 685 N N . PRO A 1 86 ? 4.863 -2.145 -13.668 1.00 80.62 86 PRO A N 1
ATOM 686 C CA . PRO A 1 86 ? 5.237 -2.404 -15.051 1.00 80.62 86 PRO A CA 1
ATOM 687 C C . PRO A 1 86 ? 6.715 -2.802 -15.143 1.00 80.62 86 PRO A C 1
ATOM 689 O O . PRO A 1 86 ? 7.583 -2.189 -14.510 1.00 80.62 86 PRO A O 1
ATOM 692 N N . ALA A 1 87 ? 7.035 -3.779 -15.987 1.00 81.25 87 ALA A N 1
ATOM 693 C CA . ALA A 1 87 ? 8.409 -4.185 -16.264 1.00 81.25 87 ALA A CA 1
ATOM 694 C C . ALA A 1 87 ? 8.572 -4.610 -17.728 1.00 81.25 87 ALA A C 1
ATOM 696 O O . ALA A 1 87 ? 7.701 -5.268 -18.286 1.00 81.25 87 ALA A O 1
ATOM 697 N N . ALA A 1 88 ? 9.702 -4.239 -18.336 1.00 84.00 88 ALA A N 1
ATOM 698 C CA . ALA A 1 88 ? 10.036 -4.603 -19.716 1.00 84.00 88 ALA A CA 1
ATOM 699 C C . ALA A 1 88 ? 10.689 -5.994 -19.831 1.00 84.00 88 ALA A C 1
ATOM 701 O O . ALA A 1 88 ? 10.819 -6.534 -20.924 1.00 84.00 88 ALA A O 1
ATOM 702 N N . SER A 1 89 ? 11.126 -6.569 -18.709 1.00 86.12 89 SER A N 1
ATOM 703 C CA . SER A 1 89 ? 11.749 -7.890 -18.640 1.00 86.12 89 SER A CA 1
ATOM 704 C C . SER A 1 89 ? 11.453 -8.557 -17.301 1.00 86.12 89 SER A C 1
ATOM 706 O O . SER A 1 89 ? 11.189 -7.880 -16.303 1.00 86.12 89 SER A O 1
ATOM 708 N N . TRP A 1 90 ? 11.550 -9.887 -17.265 1.00 84.69 90 TRP A N 1
ATOM 709 C CA . TRP A 1 90 ? 11.388 -10.665 -16.035 1.00 84.69 90 TRP A CA 1
ATOM 710 C C . TRP A 1 90 ? 12.391 -10.253 -14.951 1.00 84.69 90 TRP A C 1
ATOM 712 O O . TRP A 1 90 ? 12.017 -10.057 -13.800 1.00 84.69 90 TRP A O 1
ATOM 722 N N . THR A 1 91 ? 13.652 -10.024 -15.324 1.00 89.00 91 THR A N 1
ATOM 723 C CA . THR A 1 91 ? 14.692 -9.566 -14.392 1.00 89.00 91 THR A CA 1
ATOM 724 C C . THR A 1 91 ? 14.339 -8.216 -13.770 1.00 89.00 91 THR A C 1
ATOM 726 O O . THR A 1 91 ? 14.475 -8.038 -12.561 1.00 89.00 91 THR A O 1
ATOM 729 N N . SER A 1 92 ? 13.835 -7.272 -14.575 1.00 84.81 92 SER A N 1
ATOM 730 C CA . SER A 1 92 ? 13.384 -5.971 -14.071 1.00 84.81 92 SER A CA 1
ATOM 731 C C . SER A 1 92 ? 12.165 -6.112 -13.156 1.00 84.81 92 SER A C 1
ATOM 733 O O . SER A 1 92 ? 12.094 -5.432 -12.133 1.00 84.81 92 SER A O 1
ATOM 735 N N . LEU A 1 93 ? 11.233 -7.015 -13.484 1.00 85.56 93 LEU A N 1
ATOM 736 C CA . LEU A 1 93 ? 10.072 -7.302 -12.644 1.00 85.56 93 LEU A CA 1
ATOM 737 C C . LEU A 1 93 ? 10.503 -7.855 -11.284 1.00 85.56 93 LEU A C 1
ATOM 739 O O . LEU A 1 93 ? 10.110 -7.314 -10.257 1.00 85.56 93 LEU A O 1
ATOM 743 N N . HIS A 1 94 ? 11.366 -8.870 -11.281 1.00 86.62 94 HIS A N 1
ATOM 744 C CA . HIS A 1 94 ? 11.891 -9.495 -10.070 1.00 86.62 94 HIS A CA 1
ATOM 745 C C . HIS A 1 94 ? 12.591 -8.476 -9.156 1.00 86.62 94 HIS A C 1
ATOM 747 O O . HIS A 1 94 ? 12.319 -8.421 -7.960 1.00 86.62 94 HIS A O 1
ATOM 753 N N . GLN A 1 95 ? 13.425 -7.595 -9.720 1.00 86.19 95 GLN A N 1
ATOM 754 C CA . GLN A 1 95 ? 14.078 -6.525 -8.955 1.00 86.19 95 GLN A CA 1
ATOM 755 C C . 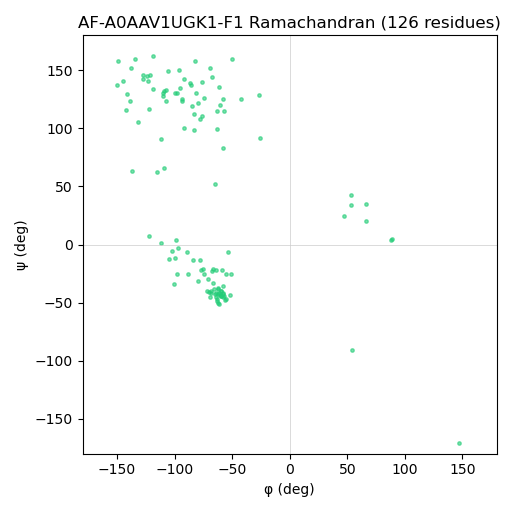GLN A 1 95 ? 13.078 -5.542 -8.326 1.00 86.19 95 GLN A C 1
ATOM 757 O O . GLN A 1 95 ? 13.259 -5.139 -7.178 1.00 86.19 95 GLN A O 1
ATOM 762 N N . LYS A 1 96 ? 12.027 -5.145 -9.056 1.00 84.50 96 LYS A N 1
ATOM 763 C CA . LYS A 1 96 ? 10.995 -4.230 -8.537 1.00 84.50 96 LYS A CA 1
ATOM 764 C C . LYS A 1 96 ? 10.145 -4.877 -7.448 1.00 84.50 96 LYS A C 1
ATOM 766 O O . LYS A 1 96 ? 9.850 -4.222 -6.454 1.00 84.50 96 LYS A O 1
ATOM 771 N N . VAL A 1 97 ? 9.792 -6.151 -7.617 1.00 85.19 97 VAL A N 1
ATOM 772 C CA . VAL A 1 97 ? 9.041 -6.925 -6.620 1.00 85.19 97 VAL A CA 1
ATOM 773 C C . VAL A 1 97 ? 9.851 -7.090 -5.337 1.00 85.19 97 VAL A C 1
ATOM 775 O O . VAL A 1 97 ? 9.322 -6.818 -4.266 1.00 85.19 97 VAL A O 1
ATOM 778 N N . ASN A 1 98 ? 11.139 -7.438 -5.424 1.00 87.44 98 ASN A N 1
ATOM 779 C CA . ASN A 1 98 ? 11.985 -7.564 -4.233 1.00 87.44 98 ASN A CA 1
ATOM 780 C C . ASN A 1 98 ? 12.072 -6.250 -3.453 1.00 87.44 98 ASN A C 1
ATOM 782 O O . ASN A 1 98 ? 11.872 -6.245 -2.242 1.00 87.44 98 ASN A O 1
ATOM 786 N N . ARG A 1 99 ? 12.266 -5.123 -4.149 1.00 82.31 99 ARG A N 1
ATOM 787 C CA . ARG A 1 99 ? 12.237 -3.801 -3.507 1.00 82.31 99 ARG A CA 1
ATOM 788 C C . ARG A 1 99 ? 10.892 -3.518 -2.844 1.00 82.31 99 ARG A C 1
ATOM 790 O O . ARG A 1 99 ? 10.873 -3.036 -1.720 1.00 82.31 99 ARG A O 1
ATOM 797 N N . LEU A 1 100 ? 9.775 -3.819 -3.511 1.00 83.06 100 LEU A N 1
ATOM 798 C CA . LEU A 1 100 ? 8.446 -3.638 -2.921 1.00 83.06 100 LEU A CA 1
ATOM 799 C C . LEU A 1 100 ? 8.302 -4.432 -1.614 1.00 83.06 100 LEU A C 1
ATOM 801 O O . LEU A 1 100 ? 7.830 -3.878 -0.628 1.00 83.06 100 LEU A O 1
ATOM 805 N N . LEU A 1 101 ? 8.741 -5.692 -1.590 1.00 85.56 101 LEU A N 1
ATOM 806 C CA . LEU A 1 101 ? 8.676 -6.533 -0.393 1.00 85.56 101 LEU A CA 1
ATOM 807 C C . LEU A 1 101 ? 9.547 -5.990 0.749 1.00 85.56 101 LEU A C 1
ATOM 809 O O . LEU A 1 101 ? 9.086 -5.950 1.888 1.00 85.56 101 LEU A O 1
ATOM 813 N N . GLU A 1 102 ? 10.756 -5.505 0.452 1.00 82.94 102 GLU A N 1
ATOM 814 C CA . GLU A 1 102 ? 11.620 -4.835 1.437 1.00 82.94 102 GLU A CA 1
ATOM 815 C C . GLU A 1 102 ? 10.947 -3.591 2.042 1.00 82.94 102 GLU A C 1
ATOM 817 O O . GLU A 1 102 ? 11.051 -3.351 3.245 1.00 82.94 102 GLU A O 1
ATOM 822 N N . PHE A 1 103 ? 10.229 -2.804 1.233 1.00 76.94 103 PHE A N 1
ATOM 823 C CA . PHE A 1 103 ? 9.457 -1.665 1.735 1.00 76.94 103 PHE A CA 1
ATOM 824 C C . PHE A 1 103 ? 8.243 -2.104 2.553 1.00 76.94 103 PHE A C 1
ATOM 826 O O . PHE A 1 103 ? 7.979 -1.513 3.599 1.00 76.94 103 PHE A O 1
ATOM 833 N N . CYS A 1 104 ? 7.519 -3.141 2.130 1.00 82.88 104 CYS A N 1
ATOM 834 C CA . CYS A 1 104 ? 6.401 -3.669 2.907 1.00 82.88 104 CYS A CA 1
ATOM 835 C C . CYS A 1 104 ? 6.847 -4.115 4.303 1.00 82.88 104 CYS A C 1
ATOM 837 O O . CYS A 1 104 ? 6.194 -3.761 5.281 1.00 82.88 104 CYS A O 1
ATOM 839 N N . ASP A 1 105 ? 7.989 -4.793 4.410 1.00 83.38 105 ASP A N 1
ATOM 840 C CA . ASP A 1 105 ? 8.582 -5.174 5.694 1.00 83.38 105 ASP A CA 1
ATOM 841 C C . ASP A 1 105 ? 8.935 -3.941 6.550 1.00 83.38 105 ASP A C 1
ATOM 843 O O . ASP A 1 105 ? 8.465 -3.793 7.681 1.00 83.38 105 ASP A O 1
ATOM 847 N N . GLN A 1 106 ? 9.660 -2.976 5.972 1.00 78.75 106 GLN A N 1
ATOM 848 C CA . GLN A 1 106 ? 10.064 -1.746 6.669 1.00 78.75 106 GLN A CA 1
ATOM 849 C C . GLN A 1 106 ? 8.883 -0.930 7.202 1.00 78.75 106 GLN A C 1
ATOM 851 O O . GLN A 1 106 ? 8.979 -0.329 8.275 1.00 78.75 106 GLN A O 1
ATOM 856 N N . TRP A 1 107 ? 7.774 -0.905 6.465 1.00 77.31 107 TRP A N 1
ATOM 857 C CA . TRP A 1 107 ? 6.584 -0.120 6.788 1.00 77.31 107 TRP A CA 1
ATOM 858 C C . TRP A 1 107 ? 5.482 -0.935 7.470 1.00 77.31 107 TRP A C 1
ATOM 860 O O . TRP A 1 107 ? 4.424 -0.389 7.778 1.00 77.31 107 TRP A O 1
ATOM 870 N N . ASN A 1 108 ? 5.732 -2.216 7.767 1.00 82.94 108 ASN A N 1
ATOM 871 C CA . ASN A 1 108 ? 4.750 -3.136 8.343 1.00 82.94 108 ASN A CA 1
ATOM 872 C C . ASN A 1 108 ? 3.439 -3.182 7.525 1.00 82.94 108 ASN A C 1
ATOM 874 O O . ASN A 1 108 ? 2.333 -3.151 8.075 1.00 82.94 108 ASN A O 1
ATOM 878 N N . LEU A 1 109 ? 3.579 -3.220 6.199 1.00 83.62 109 LEU A N 1
ATOM 879 C CA . LEU A 1 109 ? 2.499 -3.406 5.236 1.00 83.62 109 LEU A CA 1
ATOM 880 C C . LEU A 1 109 ? 2.418 -4.876 4.837 1.00 83.62 109 LEU A C 1
ATOM 882 O O . LEU A 1 109 ? 3.419 -5.586 4.787 1.00 83.62 109 LEU A O 1
ATOM 886 N N . SER A 1 110 ? 1.212 -5.323 4.508 1.00 86.00 110 SER A N 1
ATOM 887 C CA . SER A 1 110 ? 0.973 -6.681 4.025 1.00 86.00 110 SER A CA 1
ATOM 888 C C . SER A 1 110 ? 0.334 -6.639 2.646 1.00 86.00 110 SER A C 1
ATOM 890 O O . SER A 1 110 ? -0.450 -5.741 2.343 1.00 86.00 110 SER A O 1
ATOM 892 N N . ILE A 1 111 ? 0.680 -7.617 1.811 1.00 85.19 111 ILE A N 1
ATOM 893 C CA . ILE A 1 111 ? 0.109 -7.795 0.478 1.00 85.19 111 ILE A CA 1
ATOM 894 C C . ILE A 1 111 ? -0.776 -9.038 0.511 1.00 85.19 111 ILE A C 1
ATOM 896 O O . ILE A 1 111 ? -0.376 -10.099 0.992 1.00 85.19 111 ILE A O 1
ATOM 900 N N . SER A 1 112 ? -1.991 -8.919 -0.015 1.00 86.12 112 SER A N 1
ATOM 901 C CA . SER A 1 112 ? -2.924 -10.039 -0.097 1.00 86.12 112 SER A CA 1
ATOM 902 C C . SER A 1 112 ? -2.631 -10.897 -1.328 1.00 86.12 112 SER A C 1
ATOM 904 O O . SER A 1 112 ? -3.106 -10.591 -2.418 1.00 86.12 112 SER A O 1
ATOM 906 N N . LEU A 1 113 ? -1.908 -12.010 -1.149 1.00 83.31 113 LEU A N 1
ATOM 907 C CA . LEU A 1 113 ? -1.607 -12.948 -2.242 1.00 83.31 113 LEU A CA 1
ATOM 908 C C . LEU A 1 113 ? -2.849 -13.411 -3.029 1.00 83.31 113 LEU A C 1
ATOM 910 O O . LEU A 1 113 ? -2.775 -13.394 -4.255 1.00 83.31 113 LEU A O 1
ATOM 914 N N . PRO A 1 114 ? -3.995 -13.759 -2.400 1.00 86.00 114 PRO A N 1
ATOM 915 C CA . PRO A 1 114 ? -5.189 -14.177 -3.143 1.00 86.00 114 PRO A CA 1
ATOM 916 C C . PRO A 1 114 ? -5.790 -13.083 -4.037 1.00 86.00 114 PRO A C 1
ATOM 918 O O . PRO A 1 114 ? -6.531 -13.397 -4.963 1.00 86.00 114 PRO A O 1
ATOM 921 N N . LYS A 1 115 ? -5.506 -11.807 -3.745 1.00 82.44 115 LYS A N 1
ATOM 922 C CA . LYS A 1 115 ? -5.991 -10.651 -4.513 1.00 82.44 115 LYS A CA 1
ATOM 923 C C . LYS A 1 115 ? -4.945 -10.106 -5.489 1.00 82.44 115 LYS A C 1
ATOM 925 O O . LYS A 1 115 ? -5.277 -9.275 -6.325 1.00 82.44 115 LYS A O 1
ATOM 930 N N . SER A 1 116 ? -3.693 -10.549 -5.388 1.00 83.88 116 SER A N 1
ATOM 931 C CA . SER A 1 116 ? -2.608 -10.090 -6.249 1.00 83.88 116 SER A CA 1
ATOM 932 C C . SER A 1 116 ? -2.551 -10.878 -7.551 1.00 83.88 116 SER A C 1
ATOM 934 O O . SER A 1 116 ? -2.619 -12.107 -7.565 1.00 83.88 116 SER A O 1
ATOM 936 N N . VAL A 1 117 ? -2.345 -10.162 -8.653 1.00 83.25 117 VAL A N 1
ATOM 937 C CA . VAL A 1 117 ? -2.151 -10.746 -9.979 1.00 83.25 117 VAL A CA 1
ATOM 938 C C . VAL A 1 117 ? -0.701 -10.538 -10.407 1.00 83.25 117 VAL A C 1
ATOM 940 O O . VAL A 1 117 ? -0.172 -9.432 -10.331 1.00 83.25 117 VAL A O 1
ATOM 943 N N . TRP A 1 118 ? -0.047 -11.612 -10.853 1.00 80.56 118 TRP A N 1
ATOM 944 C CA . TRP A 1 118 ? 1.387 -11.623 -11.151 1.00 80.56 118 TRP A CA 1
ATOM 945 C C . TRP A 1 118 ? 1.652 -12.069 -12.587 1.00 80.56 118 TRP A C 1
ATOM 947 O O . TRP A 1 118 ? 0.961 -12.938 -13.116 1.00 80.56 118 TRP A O 1
ATOM 957 N N . GLY A 1 119 ? 2.685 -11.496 -13.212 1.00 71.44 119 GLY A N 1
ATOM 958 C CA . GLY A 1 119 ? 3.233 -12.000 -14.477 1.00 71.44 119 GLY A CA 1
ATOM 959 C C . GLY A 1 119 ? 2.305 -11.896 -15.691 1.00 71.44 119 GLY A C 1
ATOM 960 O O . GLY A 1 119 ? 2.518 -12.600 -16.676 1.00 71.44 119 GLY A O 1
ATOM 961 N N . ARG A 1 120 ? 1.281 -11.035 -15.655 1.00 72.44 120 ARG A N 1
ATOM 962 C CA . ARG A 1 120 ? 0.407 -10.811 -16.811 1.00 72.44 120 ARG A CA 1
ATOM 963 C C . ARG A 1 120 ? 1.029 -9.833 -17.805 1.00 72.44 120 ARG A C 1
ATOM 965 O O . ARG A 1 120 ? 1.445 -8.740 -17.440 1.00 72.44 120 ARG A O 1
ATOM 972 N N . SER A 1 121 ? 1.043 -10.218 -19.081 1.00 63.97 121 SER A N 1
ATOM 973 C CA . SER A 1 121 ? 1.458 -9.357 -20.200 1.00 63.97 121 SER A CA 1
ATOM 974 C C . SER A 1 121 ? 0.404 -8.304 -20.574 1.00 63.97 121 SER A C 1
ATOM 976 O O . SER A 1 121 ? 0.736 -7.283 -21.173 1.00 63.97 121 SER A O 1
ATOM 978 N N . LYS A 1 122 ? -0.860 -8.538 -20.197 1.00 60.38 122 LYS A N 1
ATOM 979 C CA . LYS A 1 122 ? -1.979 -7.589 -20.224 1.00 60.38 122 LYS A CA 1
ATOM 980 C C . LYS A 1 122 ? -2.831 -7.814 -18.986 1.00 60.38 122 LYS A C 1
ATOM 982 O O . LYS A 1 122 ? -3.241 -8.947 -18.735 1.00 60.38 122 LYS A O 1
ATOM 987 N N . ASP A 1 123 ? -3.126 -6.750 -18.256 1.00 58.56 123 ASP A N 1
ATOM 988 C CA . ASP A 1 123 ? -4.088 -6.799 -17.164 1.00 58.56 123 ASP A CA 1
ATOM 989 C C . ASP A 1 123 ? -4.983 -5.569 -17.186 1.00 58.56 123 ASP A C 1
ATOM 991 O O . ASP A 1 123 ? -4.560 -4.519 -17.672 1.00 58.56 123 ASP A O 1
ATOM 995 N N . LYS A 1 124 ? -6.209 -5.722 -16.678 1.00 57.47 124 LYS A N 1
ATOM 996 C CA . LYS A 1 124 ? -7.126 -4.595 -16.516 1.00 57.47 124 LYS A CA 1
ATOM 997 C C . LYS A 1 124 ? -6.789 -3.885 -15.210 1.00 57.47 124 LYS A C 1
ATOM 999 O O . LYS A 1 124 ? -7.004 -4.458 -14.146 1.00 57.47 124 LYS A O 1
ATOM 1004 N N . TYR A 1 125 ? -6.279 -2.660 -15.269 1.00 55.66 125 TYR A N 1
ATOM 1005 C CA . TYR A 1 125 ? -5.974 -1.856 -14.081 1.00 55.66 125 TYR A CA 1
ATOM 1006 C C . TYR A 1 125 ? -7.000 -0.730 -13.955 1.00 55.66 125 TYR A C 1
ATOM 1008 O O . TYR A 1 125 ? -7.176 0.052 -14.888 1.00 55.66 125 TYR A O 1
ATOM 1016 N N . LEU A 1 126 ? -7.699 -0.656 -12.816 1.00 57.56 126 LEU 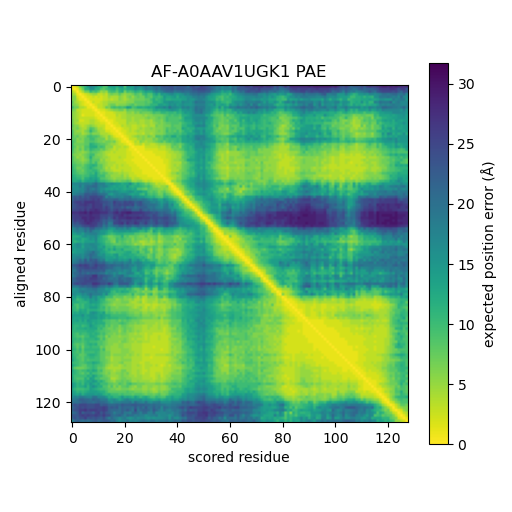A N 1
ATOM 1017 C CA . LEU A 1 126 ? -8.769 0.326 -12.561 1.00 57.56 126 LEU A CA 1
ATOM 1018 C C . LEU A 1 126 ? -9.874 0.342 -13.640 1.00 57.56 126 LEU A C 1
ATOM 1020 O O . LEU A 1 126 ? -10.439 1.386 -13.952 1.00 57.56 126 LEU A O 1
ATOM 1024 N N . GLY A 1 127 ? -10.180 -0.822 -14.223 1.00 58.38 127 GLY A N 1
ATOM 1025 C CA . GLY A 1 127 ? -11.225 -0.962 -15.244 1.00 58.38 127 GLY A CA 1
ATOM 1026 C C . GLY A 1 127 ? -10.780 -0.738 -16.695 1.00 58.38 127 GLY A C 1
ATOM 1027 O O . GLY A 1 127 ? -11.630 -0.820 -17.583 1.00 58.38 127 GLY A O 1
ATOM 1028 N N . HIS A 1 128 ? -9.483 -0.528 -16.952 1.00 50.22 128 HIS A N 1
ATOM 1029 C CA . HIS A 1 128 ? -8.910 -0.335 -18.292 1.00 50.22 128 HIS A CA 1
ATOM 1030 C C . HIS A 1 128 ? -7.913 -1.425 -18.667 1.00 50.22 128 HIS A C 1
ATOM 1032 O O . HIS A 1 128 ? -7.023 -1.704 -17.834 1.00 50.22 128 HIS A O 1
#

Radius of gyration: 17.5 Å; Cα contacts (8 Å, |Δi|>4): 95; chains: 1; bounding box: 43×28×47 Å

InterPro domains:
  IPR000477 Reverse transcriptase domain [PF00078] (9-128)
  IPR043128 Reverse transcriptase/Diguanylate cyclase domain [G3DSA:3.30.70.270] (4-128)
  IPR043502 DNA/RNA polymerase superfamily [SSF56672] (4-128)
  IPR051320 Viral Replication and Maturation Polyprotein [PTHR33064] (2-128)

Mean predicted aligned error: 11.34 Å

Foldseek 3Di:
DFQWDQDPVGIDGDPDQDPDDPCSLVVLVVLVCCLQFVQWDPDCVVPPDPDDPPDDDDCVVPTDGDPPRDHRLAPPDDHRQDGDHDDPDPVNSVVSVVSVVVSCVRSVHDDDPVPDDPDDPDDQDPND

Organism: NCBI:txid2874970